Protein AF-A0A7R9CED8-F1 (afdb_monomer_lite)

pLDDT: mean 75.47, std 10.5, range [38.19, 88.69]

Organism: Timema cristinae (NCBI:txid61476)

Foldseek 3Di:
DDPPPPVVVPDDPVRVVVVVVVVVVVPDDPPDPDPQDPDPVLNVLLCCLPDPVNVVVLVVLVVVLVVLVVPDDDDDDPVSVVVSVVSLVVSLVSLVVSLVSCCSNQVVVQVVDVVSVVSVVVSVVSVVVVPD

Radius of gyration: 20.9 Å; chains: 1; bounding box: 56×42×52 Å

Secondary structure (DSSP, 8-state):
---STTTGGGS-HHHHHHHHHHHHHHTSPPPPPPPPPSSHHHHHHHHHHT-HHHHHHHHHHHHHHHHHHHH--TT--HHHHHHHHHHHHHHHHHHHHHHHHHHHHHGGGGGG-HHHHHHHHHHHHHHHHH--

InterPro domains:
  IPR005821 Ion transport domain [PF00520] (52-128)
  IPR027359 Voltage-dependent channel domain superfamily [G3DSA:1.20.120.350] (44-131)
  IPR043203 Voltage-gated cation channel calcium and sodium [PTHR10037] (7-129)
  IPR044564 Voltage-gated sodium channel alpha subunit, inactivation gate [cd13433] (4-46)

Sequence (132 aa):
MHAGGSLEMFMTEDQKKYYNAMKKMGSKKPLKAIPRPRWKPQAIVFEIVTNKKFDMIIMLFIGLNMLTMTMDHYQQSDSFSNVLDYLNMIFIVIFSSECLMKIFALRYHYFKEPWNLFDFVVVILSILGKFP

Structure (mmCIF, N/CA/C/O backbone):
data_AF-A0A7R9CED8-F1
#
_entry.id   AF-A0A7R9CED8-F1
#
loop_
_atom_site.group_PDB
_atom_site.id
_atom_site.type_symbol
_atom_site.label_atom_id
_atom_site.label_alt_id
_atom_site.label_comp_id
_atom_site.label_asym_id
_atom_site.label_entity_id
_atom_site.label_seq_id
_atom_site.pdbx_PDB_ins_code
_atom_site.Cartn_x
_atom_site.Cartn_y
_atom_site.Cartn_z
_atom_site.occupancy
_atom_site.B_iso_or_equiv
_atom_site.auth_seq_id
_atom_site.auth_comp_id
_atom_site.auth_asym_id
_atom_site.auth_atom_id
_atom_site.pdbx_PDB_model_num
ATOM 1 N N . MET A 1 1 ? 30.980 26.014 -1.700 1.00 38.19 1 MET A N 1
ATOM 2 C CA . MET A 1 1 ? 30.400 26.309 -0.371 1.00 38.19 1 MET A CA 1
ATOM 3 C C . MET A 1 1 ? 30.312 24.988 0.399 1.00 38.19 1 MET A C 1
ATOM 5 O O . MET A 1 1 ? 29.430 24.183 0.132 1.00 38.19 1 MET A O 1
ATOM 9 N N . HIS A 1 2 ? 31.326 24.691 1.220 1.00 44.97 2 HIS A N 1
ATOM 10 C CA . HIS A 1 2 ? 31.517 23.411 1.918 1.00 44.97 2 HIS A CA 1
ATOM 11 C C . HIS A 1 2 ? 30.765 23.403 3.257 1.00 44.97 2 HIS A C 1
ATOM 13 O O . HIS A 1 2 ? 31.328 23.765 4.281 1.00 44.97 2 HIS A O 1
ATOM 19 N N . ALA A 1 3 ? 29.505 22.969 3.264 1.00 48.53 3 ALA A N 1
ATOM 20 C CA . ALA A 1 3 ? 28.761 22.706 4.504 1.00 48.53 3 ALA A CA 1
ATOM 21 C C . ALA A 1 3 ? 28.960 21.265 5.041 1.00 48.53 3 ALA A C 1
ATOM 23 O O . ALA A 1 3 ? 28.358 20.889 6.038 1.00 48.53 3 ALA A O 1
ATOM 24 N N . GLY A 1 4 ? 29.786 20.440 4.377 1.00 55.97 4 GLY A N 1
ATOM 25 C CA . GLY A 1 4 ? 29.990 19.024 4.728 1.00 55.97 4 GLY A CA 1
ATOM 26 C C . GLY A 1 4 ? 31.087 18.738 5.764 1.00 55.97 4 GLY A C 1
ATOM 27 O O . GLY A 1 4 ? 31.121 17.641 6.304 1.00 55.97 4 GLY A O 1
ATOM 28 N N . GLY A 1 5 ? 31.969 19.699 6.062 1.00 61.75 5 GLY A N 1
ATOM 29 C CA . GLY A 1 5 ? 33.186 19.441 6.849 1.00 61.75 5 GLY A CA 1
ATOM 30 C C . GLY A 1 5 ? 32.990 19.319 8.365 1.00 61.75 5 GLY A C 1
ATOM 31 O O . GLY A 1 5 ? 33.763 18.628 9.019 1.00 61.75 5 GLY A O 1
ATOM 32 N N . SER A 1 6 ? 31.967 19.954 8.943 1.00 66.19 6 SER A N 1
ATOM 33 C CA . SER A 1 6 ? 31.733 19.933 10.396 1.00 66.19 6 SER A CA 1
ATOM 34 C C . SER A 1 6 ? 30.943 18.706 10.855 1.00 66.19 6 SER A C 1
ATOM 36 O O . SER A 1 6 ? 31.269 18.122 11.880 1.00 66.19 6 SER A O 1
ATOM 38 N N . LEU A 1 7 ? 29.942 18.267 10.085 1.00 65.62 7 LEU A N 1
ATOM 39 C CA . LEU A 1 7 ? 29.121 17.095 10.420 1.00 65.62 7 LEU A CA 1
ATOM 40 C C . LEU A 1 7 ? 29.907 15.782 10.269 1.00 65.62 7 LEU A C 1
ATOM 42 O O . LEU A 1 7 ? 29.764 14.867 11.073 1.00 65.62 7 LEU A O 1
ATOM 46 N N . GLU A 1 8 ? 30.783 15.706 9.263 1.00 65.06 8 GLU A N 1
ATOM 47 C CA . GLU A 1 8 ? 31.684 14.567 9.071 1.00 65.06 8 GLU A CA 1
ATOM 48 C C . GLU A 1 8 ? 32.747 14.468 10.177 1.00 65.06 8 GLU A C 1
ATOM 50 O O . GLU A 1 8 ? 33.275 13.387 10.415 1.00 65.06 8 GLU A O 1
ATOM 55 N N . MET A 1 9 ? 33.060 15.553 10.888 1.00 72.81 9 MET A N 1
ATOM 56 C CA . MET A 1 9 ? 34.052 15.535 11.970 1.00 72.81 9 MET A CA 1
ATOM 57 C C . MET A 1 9 ? 33.580 14.738 13.198 1.00 72.81 9 MET A C 1
ATOM 59 O O . MET A 1 9 ? 34.406 14.161 13.896 1.00 72.81 9 MET A O 1
ATOM 63 N N . PHE A 1 10 ? 32.265 14.657 13.428 1.00 81.62 10 PHE A N 1
ATOM 64 C CA . PHE A 1 10 ? 31.667 13.939 14.563 1.00 81.62 10 PHE A CA 1
ATOM 65 C C . PHE A 1 10 ? 31.262 12.491 14.248 1.00 81.62 10 PHE A C 1
ATOM 67 O O . PHE A 1 10 ? 30.770 11.792 15.130 1.00 81.62 10 PHE A O 1
ATOM 74 N N . MET A 1 11 ? 31.436 12.032 13.005 1.00 80.06 11 MET A N 1
ATOM 75 C CA . MET A 1 11 ? 31.051 10.681 12.590 1.00 80.06 11 MET A CA 1
ATOM 76 C C . MET A 1 11 ? 32.259 9.746 12.535 1.00 80.06 11 MET A C 1
ATOM 78 O O . MET A 1 11 ? 33.294 10.096 11.959 1.00 80.06 11 MET A O 1
ATOM 82 N N . THR A 1 12 ? 32.104 8.528 13.059 1.00 84.50 12 THR A N 1
ATOM 83 C CA . THR A 1 12 ? 33.090 7.453 12.874 1.00 84.50 12 THR A CA 1
A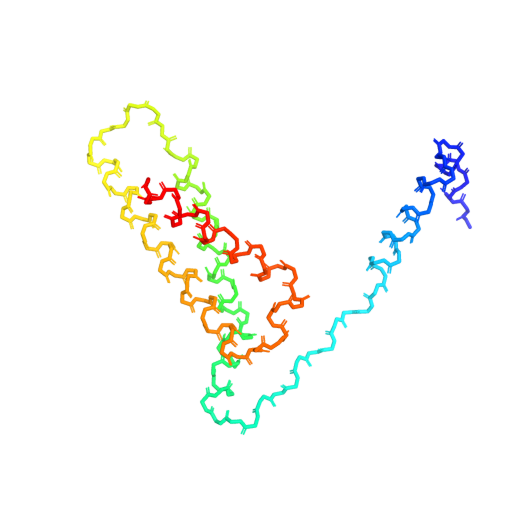TOM 84 C C . THR A 1 12 ? 33.182 7.035 11.403 1.00 84.50 12 THR A C 1
ATOM 86 O O . THR A 1 12 ? 32.296 7.324 10.591 1.00 84.50 12 THR A O 1
ATOM 89 N N . GLU A 1 13 ? 34.265 6.350 11.028 1.00 80.81 13 GLU A N 1
ATOM 90 C CA . GLU A 1 13 ? 34.483 5.902 9.643 1.00 80.81 13 GLU A CA 1
ATOM 91 C C . GLU A 1 13 ? 33.338 5.015 9.127 1.00 80.81 13 GLU A C 1
ATOM 93 O O . GLU A 1 13 ? 32.881 5.187 7.992 1.00 80.81 13 GLU A O 1
ATOM 98 N N . ASP A 1 14 ? 32.787 4.152 9.986 1.00 82.00 14 ASP A N 1
ATOM 99 C CA . ASP A 1 14 ? 31.622 3.330 9.656 1.00 82.00 14 ASP A CA 1
ATOM 100 C C . ASP A 1 14 ? 30.365 4.179 9.429 1.00 82.00 14 ASP A C 1
ATOM 102 O O . ASP A 1 14 ? 29.664 3.996 8.431 1.00 82.00 14 ASP A O 1
ATOM 106 N N . GLN A 1 15 ? 30.096 5.170 10.286 1.00 80.12 15 GLN A N 1
ATOM 107 C CA . GLN A 1 15 ? 28.944 6.068 10.134 1.00 80.12 15 GLN A CA 1
ATOM 108 C C . GLN A 1 15 ? 29.024 6.892 8.847 1.00 80.12 15 GLN A C 1
ATOM 110 O O . GLN A 1 15 ? 28.020 7.034 8.149 1.00 80.12 15 GLN A O 1
ATOM 115 N N . LYS A 1 16 ? 30.218 7.366 8.467 1.00 82.50 16 LYS A N 1
ATOM 116 C CA . LYS A 1 16 ? 30.438 8.033 7.172 1.00 82.50 16 LYS A CA 1
ATOM 117 C C . LYS A 1 16 ? 30.107 7.115 6.004 1.00 82.50 16 LYS A C 1
ATOM 119 O O . LYS A 1 16 ? 29.509 7.555 5.021 1.00 82.50 16 LYS A O 1
ATOM 124 N N . LYS A 1 17 ? 30.465 5.833 6.103 1.00 84.00 17 LYS A N 1
ATOM 125 C CA . LYS A 1 17 ? 30.167 4.830 5.077 1.00 84.00 17 LYS A CA 1
ATOM 126 C C . LYS A 1 17 ? 28.659 4.60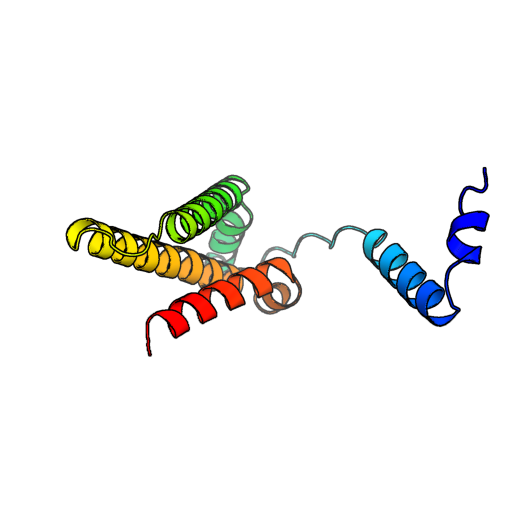0 4.940 1.00 84.00 17 LYS A C 1
ATOM 128 O O . LYS A 1 17 ? 28.152 4.633 3.816 1.00 84.00 17 LYS A O 1
ATOM 133 N N . TYR A 1 18 ? 27.934 4.464 6.054 1.00 80.31 18 TYR A N 1
ATOM 134 C CA . TYR A 1 18 ? 26.466 4.368 6.064 1.00 80.31 18 TYR A CA 1
ATOM 135 C C . TYR A 1 18 ? 25.793 5.638 5.532 1.00 80.31 18 TYR A C 1
ATOM 137 O O . TYR A 1 18 ? 24.903 5.555 4.683 1.00 80.31 18 TYR A O 1
ATOM 145 N N . TYR A 1 19 ? 26.255 6.814 5.957 1.00 82.00 19 TYR A N 1
ATOM 146 C CA . TYR A 1 19 ? 25.740 8.104 5.503 1.00 82.00 19 TYR A CA 1
ATOM 147 C C . TYR A 1 19 ? 25.915 8.286 3.991 1.00 82.00 19 TYR A C 1
ATOM 149 O O . TYR A 1 19 ? 24.966 8.622 3.279 1.00 82.00 19 TYR A O 1
ATOM 157 N N . ASN A 1 20 ? 27.103 7.977 3.465 1.00 85.00 20 ASN A N 1
ATOM 158 C CA . ASN A 1 20 ? 27.373 8.032 2.031 1.00 85.00 20 ASN A CA 1
ATOM 159 C C . ASN A 1 20 ? 26.533 7.014 1.243 1.00 85.00 20 ASN A C 1
ATOM 161 O O . ASN A 1 20 ? 26.068 7.328 0.144 1.00 85.00 20 ASN A O 1
ATOM 165 N N . ALA A 1 21 ? 26.280 5.824 1.800 1.00 82.88 21 ALA A N 1
ATOM 166 C CA . ALA A 1 21 ? 25.383 4.837 1.202 1.00 82.88 21 ALA A CA 1
ATOM 167 C C . ALA A 1 21 ? 23.924 5.332 1.153 1.00 82.88 21 ALA A C 1
ATOM 169 O O . ALA A 1 21 ? 23.301 5.269 0.091 1.00 82.88 21 ALA A O 1
ATOM 170 N N . MET A 1 22 ? 23.398 5.900 2.246 1.00 76.94 22 MET A N 1
ATOM 171 C CA . MET A 1 22 ? 22.057 6.503 2.298 1.00 76.94 22 MET A CA 1
ATOM 172 C C . MET A 1 22 ? 21.909 7.684 1.336 1.00 76.94 22 MET A C 1
ATOM 174 O O . MET A 1 22 ? 20.952 7.740 0.563 1.00 76.94 22 MET A O 1
ATOM 178 N N . LYS A 1 23 ? 22.895 8.585 1.299 1.00 79.69 23 LYS A N 1
ATOM 179 C CA . LYS A 1 23 ? 22.914 9.725 0.372 1.00 79.69 23 LYS A CA 1
ATOM 180 C C . LYS A 1 23 ? 22.886 9.267 -1.090 1.00 79.69 23 LYS A C 1
ATOM 182 O O . LYS A 1 23 ? 22.195 9.854 -1.921 1.00 79.69 23 LYS A O 1
ATOM 187 N N . LYS A 1 24 ? 23.588 8.174 -1.406 1.00 77.56 24 LYS A N 1
ATOM 188 C CA . LYS A 1 24 ? 23.602 7.566 -2.745 1.00 77.56 24 LYS A CA 1
ATOM 189 C C . LYS A 1 24 ? 22.286 6.858 -3.089 1.00 77.56 24 LYS A C 1
ATOM 191 O O . LYS A 1 24 ? 21.922 6.826 -4.262 1.00 77.56 24 LYS A O 1
ATOM 196 N N . MET A 1 25 ? 21.554 6.338 -2.098 1.00 71.31 25 MET A N 1
ATOM 197 C CA . MET A 1 25 ? 20.195 5.810 -2.288 1.00 71.31 25 MET A CA 1
ATOM 198 C C . MET A 1 25 ? 19.186 6.923 -2.594 1.00 71.31 25 MET A C 1
ATOM 200 O O . MET A 1 25 ? 18.402 6.763 -3.525 1.00 71.31 25 MET A O 1
ATOM 204 N N . GLY A 1 26 ? 19.268 8.068 -1.907 1.00 66.81 26 GLY A N 1
ATOM 205 C CA . GLY A 1 26 ? 18.410 9.232 -2.177 1.00 66.81 26 GLY A CA 1
ATOM 206 C C . GLY A 1 26 ? 18.653 9.897 -3.540 1.00 66.81 26 GLY A C 1
ATOM 207 O O . GLY A 1 26 ? 17.768 10.555 -4.072 1.00 66.81 26 GLY A O 1
ATOM 208 N N . SER A 1 27 ? 19.835 9.698 -4.136 1.00 67.94 27 SER A N 1
ATOM 209 C CA . SER A 1 27 ? 20.197 10.242 -5.455 1.00 67.94 27 SER A CA 1
ATOM 210 C C . SER A 1 27 ? 19.942 9.267 -6.621 1.00 67.94 27 SER A C 1
ATOM 212 O O . SER A 1 27 ? 20.245 9.579 -7.776 1.00 67.94 27 SER A O 1
ATOM 214 N N . LYS A 1 28 ? 19.384 8.070 -6.366 1.00 58.75 28 LYS A N 1
ATOM 215 C CA . LYS A 1 28 ? 18.995 7.150 -7.446 1.00 58.75 28 LYS A CA 1
ATOM 216 C C . LYS A 1 28 ? 17.862 7.769 -8.269 1.00 58.75 28 LYS A C 1
ATOM 218 O O . LYS A 1 28 ? 16.848 8.198 -7.729 1.00 58.75 28 LYS A O 1
ATOM 223 N N . LYS A 1 29 ? 18.040 7.786 -9.595 1.00 52.41 29 LYS A N 1
ATOM 224 C CA . LYS A 1 29 ? 17.017 8.229 -10.555 1.00 52.41 29 LYS A CA 1
ATOM 225 C C . LYS A 1 29 ? 15.705 7.465 -10.305 1.00 52.41 29 LYS A C 1
ATOM 227 O O . LYS A 1 29 ? 15.784 6.264 -10.027 1.00 52.41 29 LYS A O 1
ATOM 232 N N . PRO A 1 30 ? 14.533 8.118 -10.434 1.00 58.19 30 PRO A N 1
ATOM 233 C CA . PRO A 1 30 ? 13.248 7.445 -10.281 1.00 58.19 30 PRO A CA 1
ATOM 234 C C . PRO A 1 30 ? 13.203 6.229 -11.207 1.00 58.19 30 PRO A C 1
ATOM 236 O O . PRO A 1 30 ? 13.640 6.298 -12.363 1.00 58.19 30 PRO A O 1
ATOM 239 N N . LEU A 1 31 ? 12.746 5.097 -10.675 1.00 56.81 31 LEU A N 1
ATOM 240 C CA . LEU A 1 31 ? 12.660 3.851 -11.427 1.00 56.81 31 LEU A CA 1
ATOM 241 C C . LEU A 1 31 ? 11.816 4.083 -12.690 1.00 56.81 31 LEU A C 1
ATOM 243 O O . LEU A 1 31 ? 10.751 4.696 -12.650 1.00 56.81 31 LEU A O 1
ATOM 247 N N . LYS A 1 32 ? 12.334 3.629 -13.836 1.00 51.62 32 LYS A N 1
ATOM 248 C CA . LYS A 1 32 ? 11.674 3.755 -15.142 1.00 51.62 32 LYS A CA 1
ATOM 249 C C . LYS A 1 32 ? 10.307 3.059 -15.060 1.00 51.62 32 LYS A C 1
ATOM 251 O O . LYS A 1 32 ? 10.254 1.921 -14.596 1.00 51.62 32 LYS A O 1
ATOM 256 N N . ALA A 1 33 ? 9.236 3.730 -15.496 1.00 55.59 33 ALA A N 1
ATOM 257 C CA . ALA A 1 33 ? 7.874 3.190 -15.453 1.00 55.59 33 ALA A CA 1
ATOM 258 C C . ALA A 1 33 ? 7.822 1.773 -16.055 1.00 55.59 33 ALA A C 1
ATOM 260 O O . ALA A 1 33 ? 8.430 1.522 -17.101 1.00 55.59 33 ALA A O 1
ATOM 261 N N . ILE A 1 34 ? 7.135 0.850 -15.372 1.00 62.22 34 ILE A N 1
ATOM 262 C CA . ILE A 1 34 ? 7.064 -0.563 -15.765 1.00 62.22 34 ILE A CA 1
ATOM 263 C C . ILE A 1 34 ? 6.513 -0.663 -17.200 1.00 62.22 34 ILE A C 1
ATOM 265 O O . ILE A 1 34 ? 5.512 -0.010 -17.514 1.00 62.22 34 ILE A O 1
ATOM 269 N N . PRO A 1 35 ? 7.157 -1.434 -18.099 1.00 59.47 35 PRO A N 1
ATOM 270 C CA . PRO A 1 35 ? 6.677 -1.597 -19.464 1.00 59.47 35 PRO A CA 1
ATOM 271 C C . PRO A 1 35 ? 5.292 -2.253 -19.467 1.00 59.47 35 PRO A C 1
ATOM 273 O O . PRO A 1 35 ? 5.044 -3.207 -18.731 1.00 59.47 35 PRO A O 1
ATOM 276 N N . ARG A 1 36 ? 4.395 -1.739 -20.316 1.00 59.91 36 ARG A N 1
ATOM 277 C CA . ARG A 1 36 ? 3.004 -2.199 -20.404 1.00 59.91 36 ARG A CA 1
ATOM 278 C C . ARG A 1 36 ? 2.959 -3.704 -20.721 1.00 59.91 36 ARG A C 1
ATOM 280 O O . ARG A 1 36 ? 3.601 -4.125 -21.690 1.00 59.91 36 ARG A O 1
ATOM 287 N N . PRO A 1 37 ? 2.217 -4.522 -19.956 1.00 60.38 37 PRO A N 1
ATOM 288 C CA . PRO A 1 37 ? 2.076 -5.940 -20.260 1.00 60.38 37 PRO A CA 1
ATOM 289 C C . PRO A 1 37 ? 1.353 -6.144 -21.602 1.00 60.38 37 PRO A C 1
ATOM 291 O O . PRO A 1 37 ? 0.414 -5.430 -21.941 1.00 60.38 37 PRO A O 1
ATOM 294 N N . ARG A 1 38 ? 1.789 -7.144 -22.379 1.00 60.62 38 ARG A N 1
ATOM 295 C CA . ARG A 1 38 ? 1.246 -7.467 -23.717 1.00 60.62 38 ARG A CA 1
ATOM 296 C C . ARG A 1 38 ? -0.154 -8.109 -23.679 1.00 60.62 38 ARG A C 1
ATOM 298 O O . ARG A 1 38 ? -0.830 -8.153 -24.702 1.00 60.62 38 ARG A O 1
ATOM 305 N N . TRP A 1 39 ? -0.575 -8.630 -22.523 1.00 69.75 39 TRP A N 1
ATOM 306 C CA . TRP A 1 39 ? -1.844 -9.344 -22.332 1.00 69.75 39 TRP A CA 1
ATOM 307 C C . TRP A 1 39 ? -2.994 -8.377 -22.016 1.00 69.75 39 TRP A C 1
ATOM 309 O O . TRP A 1 39 ? -2.904 -7.609 -21.062 1.00 69.75 39 TRP A O 1
ATOM 319 N N . LYS A 1 40 ? -4.102 -8.446 -22.773 1.00 73.25 40 LYS A N 1
ATOM 320 C CA . LYS A 1 40 ? -5.240 -7.504 -22.666 1.00 73.25 40 LYS A CA 1
ATOM 321 C C . LYS A 1 40 ? -5.854 -7.391 -21.254 1.00 73.25 40 LYS A C 1
ATOM 323 O O . LYS A 1 40 ? -6.023 -6.262 -20.804 1.00 73.25 40 LYS A O 1
ATOM 328 N N . PRO A 1 41 ? -6.135 -8.488 -20.518 1.00 73.50 41 PRO A N 1
ATOM 329 C CA . PRO A 1 41 ? -6.670 -8.380 -19.156 1.00 73.50 41 PRO A CA 1
ATOM 330 C C . PRO A 1 41 ? -5.659 -7.740 -18.199 1.00 73.50 41 PRO A C 1
ATOM 332 O O . PRO A 1 41 ? -6.009 -6.917 -17.363 1.00 73.50 41 PRO A O 1
ATOM 335 N N . GLN A 1 42 ? -4.378 -8.071 -18.372 1.00 71.12 42 GLN A N 1
ATOM 336 C CA . GLN A 1 42 ? -3.292 -7.543 -17.553 1.00 71.12 42 GLN A CA 1
ATOM 337 C C . GLN A 1 42 ? -3.062 -6.045 -17.801 1.00 71.12 42 GLN A C 1
ATOM 339 O O . GLN A 1 42 ? -2.733 -5.321 -16.870 1.00 71.12 42 GLN A O 1
ATOM 344 N N . ALA A 1 43 ? -3.271 -5.571 -19.034 1.00 75.44 43 ALA A N 1
ATOM 345 C CA . ALA A 1 43 ? -3.188 -4.156 -19.385 1.00 75.44 43 ALA A CA 1
ATOM 346 C C . ALA A 1 43 ? -4.300 -3.326 -18.723 1.00 75.44 43 ALA A C 1
ATOM 348 O O . ALA A 1 43 ? -4.015 -2.246 -18.217 1.00 75.44 43 ALA A O 1
ATOM 349 N N . ILE A 1 44 ? -5.530 -3.849 -18.654 1.00 77.81 44 ILE A N 1
ATOM 350 C CA . ILE A 1 44 ? -6.647 -3.177 -17.970 1.00 77.81 44 ILE A CA 1
ATOM 351 C C . ILE A 1 44 ? -6.360 -3.055 -16.469 1.00 77.81 44 ILE A C 1
ATOM 353 O O . ILE A 1 44 ? -6.463 -1.968 -15.907 1.00 77.81 44 ILE A O 1
ATOM 357 N N . VAL A 1 45 ? -5.937 -4.148 -15.820 1.00 79.19 45 VAL A N 1
ATOM 358 C CA . VAL A 1 45 ? -5.586 -4.121 -14.386 1.00 79.19 45 VAL A CA 1
ATOM 359 C C . VAL A 1 45 ? -4.399 -3.188 -14.138 1.00 79.19 45 VAL A C 1
ATOM 361 O O . VAL A 1 45 ? -4.404 -2.431 -13.172 1.00 79.19 45 VAL A O 1
ATOM 364 N N . PHE A 1 46 ? -3.411 -3.173 -15.037 1.00 79.19 46 PHE A N 1
ATOM 365 C CA . PHE A 1 46 ? -2.290 -2.240 -14.966 1.00 79.19 46 PHE A CA 1
ATOM 366 C C . PHE A 1 46 ? -2.752 -0.779 -15.058 1.00 79.19 46 PHE A C 1
ATOM 368 O O . PHE A 1 46 ? -2.301 0.043 -14.269 1.00 79.19 46 PHE A O 1
ATOM 375 N N . GLU A 1 47 ? -3.674 -0.437 -15.959 1.00 79.81 47 GLU A N 1
ATOM 376 C CA . GLU A 1 47 ? -4.215 0.926 -16.060 1.00 79.81 47 GLU A CA 1
ATOM 377 C C . GLU A 1 47 ? -5.015 1.345 -14.822 1.00 79.81 47 GLU A C 1
ATOM 379 O O . GLU A 1 47 ? -4.911 2.498 -14.407 1.00 79.81 47 GLU A O 1
ATOM 384 N N . ILE A 1 48 ? -5.758 0.422 -14.204 1.00 81.62 48 ILE A N 1
ATOM 385 C CA . ILE A 1 48 ? -6.491 0.681 -12.956 1.00 81.62 48 ILE A CA 1
ATOM 386 C C . ILE A 1 48 ? -5.516 0.940 -11.805 1.00 81.62 48 ILE A C 1
ATOM 388 O O . ILE A 1 48 ? -5.615 1.965 -11.137 1.00 81.62 48 ILE A O 1
ATOM 392 N N . VAL A 1 49 ? -4.542 0.047 -11.614 1.00 80.25 49 VAL A N 1
ATOM 393 C CA . VAL A 1 49 ? -3.562 0.119 -10.520 1.00 80.25 49 VAL A CA 1
ATOM 394 C C . VAL A 1 49 ? -2.625 1.319 -10.665 1.00 80.25 49 VAL A C 1
ATOM 396 O O . VAL A 1 49 ? -2.233 1.914 -9.672 1.00 80.25 49 VAL A O 1
ATOM 399 N N . THR A 1 50 ? -2.276 1.711 -11.893 1.00 78.81 50 THR A N 1
ATOM 400 C CA . THR A 1 50 ? -1.411 2.883 -12.138 1.00 78.81 50 THR A CA 1
ATOM 401 C C . THR A 1 50 ? -2.203 4.201 -12.101 1.00 78.81 50 THR A C 1
ATOM 403 O O . THR A 1 50 ? -1.642 5.285 -12.286 1.00 78.81 50 THR A O 1
ATOM 406 N N . ASN A 1 51 ? -3.525 4.151 -11.908 1.00 84.44 51 ASN A N 1
ATOM 407 C CA . ASN A 1 51 ? -4.352 5.346 -11.876 1.00 84.44 51 ASN A CA 1
ATOM 408 C C . ASN A 1 51 ? -4.165 6.095 -10.551 1.00 84.44 51 ASN A C 1
ATOM 410 O O . ASN A 1 51 ? -4.475 5.574 -9.484 1.00 84.44 51 ASN A O 1
ATOM 414 N N . LYS A 1 52 ? -3.782 7.375 -10.620 1.00 80.25 52 LYS A N 1
ATOM 415 C CA . LYS A 1 52 ? -3.654 8.247 -9.436 1.00 80.25 52 LYS A CA 1
ATOM 416 C C . LYS A 1 52 ? -4.912 8.293 -8.566 1.00 80.25 52 LYS A C 1
ATOM 418 O O . LYS A 1 52 ? -4.807 8.490 -7.362 1.00 80.25 52 LYS A O 1
ATOM 423 N N . LYS A 1 53 ? -6.101 8.153 -9.165 1.00 85.75 53 LYS A N 1
ATOM 424 C CA . LYS A 1 53 ? -7.363 8.113 -8.413 1.00 85.75 53 LYS A CA 1
ATOM 425 C C . LYS A 1 53 ? -7.449 6.864 -7.543 1.00 85.75 53 LYS A C 1
ATOM 427 O O . LYS A 1 53 ? -7.897 6.963 -6.411 1.00 85.75 53 LYS A O 1
ATOM 432 N N . PHE A 1 54 ? -7.010 5.722 -8.068 1.00 84.62 54 PHE A N 1
ATOM 433 C CA . PHE A 1 54 ? -6.976 4.468 -7.325 1.00 84.62 54 PHE A CA 1
ATOM 434 C C . PHE A 1 54 ? -5.991 4.573 -6.156 1.00 84.62 54 PHE A C 1
ATOM 436 O O . PHE A 1 54 ? -6.400 4.371 -5.019 1.00 84.62 54 PHE A O 1
ATOM 443 N N . ASP A 1 55 ? -4.762 5.038 -6.406 1.00 83.81 55 ASP A N 1
ATOM 444 C CA . ASP A 1 55 ? -3.776 5.281 -5.340 1.00 83.81 55 ASP A CA 1
ATOM 445 C C . ASP A 1 55 ? -4.309 6.233 -4.254 1.00 83.81 55 ASP A C 1
ATOM 447 O O . ASP A 1 55 ? -4.150 5.973 -3.065 1.00 83.81 55 ASP A O 1
ATOM 451 N N . MET A 1 56 ? -4.990 7.321 -4.632 1.00 86.62 56 MET A N 1
ATOM 452 C CA . MET A 1 56 ? -5.571 8.263 -3.667 1.00 86.62 56 MET A CA 1
ATOM 453 C C . MET A 1 56 ? -6.651 7.615 -2.788 1.00 86.62 56 MET A C 1
ATOM 455 O O . MET A 1 56 ? -6.724 7.907 -1.595 1.00 86.62 56 MET A O 1
ATOM 459 N N . ILE A 1 57 ? -7.477 6.737 -3.363 1.00 87.88 57 ILE A N 1
ATOM 460 C CA . ILE A 1 57 ? -8.515 6.006 -2.630 1.00 87.88 57 ILE A CA 1
ATOM 461 C C . ILE A 1 57 ? -7.875 5.057 -1.612 1.00 87.88 57 ILE A C 1
ATOM 463 O O . ILE A 1 57 ? -8.275 5.056 -0.450 1.00 87.88 57 ILE A O 1
ATOM 467 N N . ILE A 1 58 ? -6.854 4.297 -2.013 1.00 86.38 58 ILE A N 1
ATOM 468 C CA . ILE A 1 58 ? -6.126 3.400 -1.105 1.00 86.38 58 ILE A CA 1
ATOM 469 C C . ILE A 1 58 ? -5.470 4.194 0.030 1.00 86.38 58 ILE A C 1
ATOM 471 O O . ILE A 1 58 ? -5.647 3.856 1.197 1.00 86.38 58 ILE A O 1
ATOM 475 N N . MET A 1 59 ? -4.802 5.308 -0.282 1.00 86.31 59 MET A N 1
ATOM 476 C CA . MET A 1 59 ? -4.193 6.185 0.727 1.00 86.31 59 MET A CA 1
ATOM 477 C C . MET A 1 59 ? -5.209 6.709 1.752 1.00 86.31 59 MET A C 1
ATOM 479 O O . MET A 1 59 ? -4.899 6.791 2.942 1.00 86.31 59 MET A O 1
ATOM 483 N N . LEU A 1 60 ? -6.431 7.033 1.318 1.00 88.69 60 LEU A N 1
ATOM 484 C CA . LEU A 1 60 ? -7.516 7.419 2.220 1.00 88.69 60 LEU A CA 1
ATOM 485 C C . LEU A 1 60 ? -7.910 6.261 3.147 1.00 88.69 60 LEU A C 1
ATOM 487 O O . LEU A 1 60 ? -8.039 6.466 4.353 1.00 88.69 60 LEU A O 1
ATOM 491 N N . PHE A 1 61 ? -8.068 5.049 2.608 1.00 85.00 61 PHE A N 1
ATOM 492 C CA . PHE A 1 61 ? -8.405 3.868 3.403 1.00 85.00 61 PHE A CA 1
ATOM 493 C C . PHE A 1 61 ? -7.308 3.502 4.414 1.00 85.00 61 PHE A C 1
ATOM 495 O O . PHE A 1 61 ? -7.642 3.102 5.526 1.00 85.00 61 PHE A O 1
ATOM 502 N N . ILE A 1 62 ? -6.024 3.712 4.096 1.00 85.00 62 ILE A N 1
ATOM 503 C CA . ILE A 1 62 ? -4.912 3.544 5.057 1.00 85.00 62 ILE A CA 1
ATOM 504 C C . ILE A 1 62 ? -5.066 4.526 6.222 1.00 85.00 62 ILE A C 1
ATOM 506 O O . ILE A 1 62 ? -4.941 4.141 7.386 1.00 85.00 62 ILE A O 1
ATOM 510 N N . GLY A 1 63 ? -5.386 5.788 5.920 1.00 86.00 63 GLY A N 1
ATOM 511 C CA . GLY A 1 63 ? -5.656 6.800 6.939 1.00 86.00 63 GLY A CA 1
ATOM 512 C C . GLY A 1 63 ? -6.844 6.430 7.829 1.00 86.00 63 GLY A C 1
ATOM 513 O O . GLY A 1 63 ? -6.752 6.525 9.050 1.00 86.00 63 GLY A O 1
ATOM 514 N N . LEU A 1 64 ? -7.938 5.948 7.235 1.00 86.00 64 LEU A N 1
ATOM 515 C CA . LEU A 1 64 ? -9.126 5.508 7.973 1.00 86.00 64 LEU A CA 1
ATOM 516 C C . LEU A 1 64 ? -8.860 4.267 8.841 1.00 86.00 64 LEU A C 1
ATOM 518 O O . LEU A 1 64 ? -9.360 4.196 9.963 1.00 86.00 64 LEU A O 1
ATOM 522 N N . ASN A 1 65 ? -8.048 3.320 8.369 1.00 83.44 65 ASN A N 1
ATOM 523 C CA . ASN A 1 65 ? -7.639 2.154 9.151 1.00 83.44 65 ASN A CA 1
ATOM 524 C C . ASN A 1 65 ? -6.809 2.566 10.378 1.00 83.44 65 ASN A C 1
ATOM 526 O O . ASN A 1 65 ? -7.088 2.130 11.492 1.00 83.44 65 ASN A O 1
ATOM 530 N N . MET A 1 66 ? -5.851 3.487 10.202 1.00 83.62 66 MET A N 1
ATOM 531 C CA . MET A 1 66 ? -5.115 4.064 11.334 1.00 83.62 66 MET A CA 1
ATOM 532 C C . MET A 1 66 ? -6.051 4.754 12.326 1.00 83.62 66 MET A C 1
ATOM 534 O O . MET A 1 66 ? -5.929 4.525 13.525 1.00 83.62 66 MET A O 1
ATOM 538 N N . LEU A 1 67 ? -7.013 5.549 11.845 1.00 83.56 67 LEU A N 1
ATOM 539 C CA . LEU A 1 67 ? -7.994 6.187 12.724 1.00 83.56 67 LEU A CA 1
ATOM 540 C C . LEU A 1 67 ? -8.803 5.154 13.511 1.00 83.56 67 LEU A C 1
ATOM 542 O O . LEU A 1 67 ? -8.996 5.324 14.710 1.00 83.56 67 LEU A O 1
ATOM 546 N N . THR A 1 68 ? -9.220 4.068 12.863 1.00 78.62 68 THR A N 1
ATOM 547 C CA . THR A 1 68 ? -9.975 2.977 13.497 1.00 78.62 68 THR A CA 1
ATOM 548 C C . THR A 1 68 ? -9.168 2.325 14.621 1.00 78.62 68 THR A C 1
ATOM 550 O O . THR A 1 68 ? -9.689 2.170 15.719 1.00 78.62 68 THR A O 1
ATOM 553 N N . MET A 1 69 ? -7.877 2.063 14.396 1.00 77.50 69 MET A N 1
ATOM 554 C CA . MET A 1 69 ? -6.966 1.546 15.426 1.00 77.50 69 MET A CA 1
ATOM 555 C C . MET A 1 69 ? -6.731 2.540 16.570 1.00 77.50 69 MET A C 1
ATOM 557 O O . MET A 1 69 ? -6.637 2.139 17.721 1.00 77.50 69 MET A O 1
ATOM 561 N N . THR A 1 70 ? -6.649 3.845 16.289 1.00 79.75 70 THR A N 1
ATOM 562 C CA . THR A 1 70 ? -6.493 4.862 17.351 1.00 79.75 70 THR A CA 1
ATOM 563 C C . THR A 1 70 ? -7.777 5.127 18.130 1.00 79.75 70 THR A C 1
ATOM 565 O O . THR A 1 70 ? -7.730 5.597 19.263 1.00 79.75 70 THR A O 1
ATOM 568 N N . MET A 1 71 ? -8.931 4.872 17.512 1.00 75.88 71 MET A N 1
ATOM 569 C CA . MET A 1 71 ? -10.232 4.986 18.157 1.00 75.88 71 MET A CA 1
ATOM 570 C C . MET A 1 71 ? -10.545 3.772 19.019 1.00 75.88 71 MET A C 1
ATOM 572 O O . MET A 1 71 ? -11.468 3.870 19.819 1.00 75.88 71 MET A O 1
ATOM 576 N N . ASP A 1 72 ? -9.801 2.674 18.915 1.00 73.69 72 ASP A N 1
ATOM 577 C CA . ASP A 1 72 ? -9.912 1.546 19.836 1.00 73.69 72 ASP A CA 1
ATOM 578 C C . AS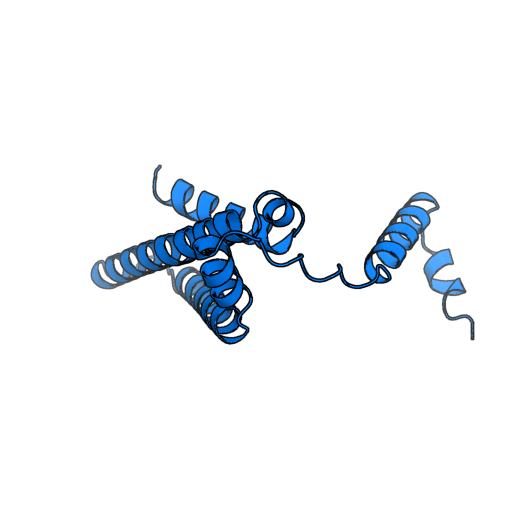P A 1 72 ? -9.562 2.007 21.265 1.00 73.69 72 ASP A C 1
ATOM 580 O O . ASP A 1 72 ? -8.473 2.520 21.523 1.00 73.69 72 ASP A O 1
ATOM 584 N N . HIS A 1 73 ? -10.523 1.919 22.186 1.00 74.81 73 HIS A N 1
ATOM 585 C CA . HIS A 1 73 ? -10.362 2.331 23.584 1.00 74.81 73 HIS A CA 1
ATOM 586 C C . HIS A 1 73 ? -10.815 1.207 24.512 1.00 74.81 73 HIS A C 1
ATOM 588 O O . HIS A 1 73 ? -11.850 0.571 24.306 1.00 74.81 73 HIS A O 1
ATOM 594 N N . TYR A 1 74 ? -10.065 1.016 25.597 1.00 51.91 74 TYR A N 1
ATOM 595 C CA . TYR A 1 74 ? -10.375 0.029 26.627 1.00 51.91 74 TYR A CA 1
ATOM 596 C C . TYR A 1 74 ? -11.712 0.383 27.309 1.00 51.91 74 TYR A C 1
ATOM 598 O O . TYR A 1 74 ? -11.852 1.487 27.829 1.00 51.91 74 TYR A O 1
ATOM 606 N N . GLN A 1 75 ? -12.668 -0.559 27.323 1.00 59.12 75 GLN A N 1
ATOM 607 C CA . GLN A 1 75 ? -14.076 -0.409 27.768 1.00 59.12 75 GLN A CA 1
ATOM 608 C C . GLN A 1 75 ? -15.060 0.245 26.777 1.00 59.12 75 GLN A C 1
ATOM 610 O O . GLN A 1 75 ? -15.928 1.030 27.163 1.00 59.12 75 GLN A O 1
ATOM 615 N N . GLN A 1 76 ? -14.982 -0.100 25.495 1.00 64.38 76 GLN A N 1
ATOM 616 C CA . GLN A 1 76 ? -16.021 0.278 24.535 1.00 64.38 76 GLN A CA 1
ATOM 617 C C . GLN A 1 76 ? -17.279 -0.584 24.643 1.00 64.38 76 GLN A C 1
ATOM 619 O O . GLN A 1 76 ? -17.219 -1.765 24.969 1.00 64.38 76 GLN A O 1
ATOM 624 N N . SER A 1 77 ? -18.435 0.020 24.343 1.00 75.62 77 SER A N 1
ATOM 625 C CA . SER A 1 77 ? -19.704 -0.714 24.257 1.00 75.62 77 SER A CA 1
ATOM 626 C C . SER A 1 77 ? -19.611 -1.850 23.231 1.00 75.62 77 SER A C 1
ATOM 628 O O . SER A 1 77 ? -19.000 -1.669 22.174 1.00 75.62 77 SER A O 1
ATOM 630 N N . ASP A 1 78 ? -20.286 -2.973 23.488 1.00 78.38 78 ASP A N 1
ATOM 631 C CA . ASP A 1 78 ? -20.281 -4.152 22.603 1.00 78.38 78 ASP A CA 1
ATOM 632 C C . ASP A 1 78 ? -20.696 -3.811 21.160 1.00 78.38 78 ASP A C 1
ATOM 634 O O . ASP A 1 78 ? -20.204 -4.385 20.190 1.00 78.38 78 ASP A O 1
ATOM 638 N N . SER A 1 79 ? -21.576 -2.817 20.998 1.00 80.56 79 SER A N 1
ATOM 639 C CA . SER A 1 79 ? -21.994 -2.321 19.680 1.00 80.56 79 SER A CA 1
ATOM 640 C C . SER A 1 79 ? -20.859 -1.627 18.927 1.00 80.56 79 SER A C 1
ATOM 642 O O . SER A 1 79 ? -20.722 -1.806 17.720 1.00 80.56 79 SER A O 1
ATOM 644 N N . PHE A 1 80 ? -20.028 -0.852 19.625 1.00 81.19 80 PHE A N 1
ATOM 645 C CA . PHE A 1 80 ? -18.903 -0.143 19.019 1.00 81.19 80 PHE A CA 1
ATOM 646 C C . PHE A 1 80 ? -17.772 -1.111 18.655 1.00 81.19 80 PHE A C 1
ATOM 648 O O . PHE A 1 80 ? -17.247 -1.035 17.547 1.00 81.19 80 PHE A O 1
ATOM 655 N N . SER A 1 81 ? -17.476 -2.084 19.523 1.00 81.06 81 SER A N 1
ATOM 656 C CA . SER A 1 81 ? -16.492 -3.136 19.236 1.00 81.06 81 SER A CA 1
ATOM 657 C C . SER A 1 81 ? -16.862 -3.945 17.982 1.00 81.06 81 SER A C 1
ATOM 659 O O . SER A 1 81 ? -16.030 -4.123 17.094 1.00 81.06 81 SER A O 1
ATOM 661 N N . ASN A 1 82 ? -18.137 -4.324 17.829 1.00 81.69 82 ASN A N 1
ATOM 662 C CA . ASN A 1 82 ? -18.618 -5.016 16.627 1.00 81.69 82 ASN A CA 1
ATOM 663 C C . ASN A 1 82 ? -18.470 -4.178 15.345 1.00 81.69 82 ASN A C 1
ATOM 665 O O . ASN A 1 82 ? -18.118 -4.714 14.294 1.00 81.69 82 ASN A O 1
ATOM 669 N N . VAL A 1 83 ? -18.721 -2.866 15.408 1.00 84.06 83 VAL A N 1
ATOM 670 C CA . VAL A 1 83 ? -18.532 -1.970 14.254 1.00 84.06 83 VAL A CA 1
ATOM 671 C C . VAL A 1 83 ? -17.053 -1.867 13.881 1.00 84.06 83 VAL A C 1
ATOM 673 O O . VAL A 1 83 ? -16.723 -1.949 12.697 1.00 84.06 83 VAL A O 1
ATOM 676 N N . LEU A 1 84 ? -16.162 -1.732 14.866 1.00 82.81 84 LEU A N 1
ATOM 677 C CA . LEU A 1 84 ? -14.715 -1.699 14.640 1.00 82.81 84 LEU A CA 1
ATOM 678 C C . LEU A 1 84 ? -14.209 -2.999 14.015 1.00 82.81 84 LEU A C 1
ATOM 680 O O . LEU A 1 84 ? -13.413 -2.952 13.078 1.00 82.81 84 LEU A O 1
ATOM 684 N N . ASP A 1 85 ? -14.701 -4.154 14.466 1.00 82.31 85 ASP A N 1
ATOM 685 C CA . ASP A 1 85 ? -14.290 -5.439 13.900 1.00 82.31 85 ASP A CA 1
ATOM 686 C C . ASP A 1 85 ? -14.787 -5.628 12.454 1.00 82.31 85 ASP A C 1
ATOM 688 O O . ASP A 1 85 ? -14.069 -6.157 11.596 1.00 82.31 85 ASP A O 1
ATOM 692 N N . TYR A 1 86 ? -15.982 -5.115 12.140 1.00 84.81 86 TYR A N 1
ATOM 693 C CA . TYR A 1 86 ? -16.503 -5.098 10.773 1.00 84.81 86 TYR A CA 1
ATOM 694 C C . TYR A 1 86 ? -15.685 -4.165 9.865 1.00 84.81 86 TYR A C 1
ATOM 696 O O . TYR A 1 86 ? -15.355 -4.528 8.734 1.00 84.81 86 TYR A O 1
ATOM 704 N N . LEU A 1 87 ? -15.297 -2.985 10.363 1.00 84.88 87 LEU A N 1
ATOM 705 C CA . LEU A 1 87 ? -14.423 -2.052 9.644 1.00 84.88 87 LEU A CA 1
ATOM 706 C C . LEU A 1 87 ? -13.037 -2.655 9.390 1.00 84.88 87 LEU A C 1
ATOM 708 O O . LEU A 1 87 ? -12.565 -2.624 8.255 1.00 84.88 87 LEU A O 1
ATOM 712 N N . ASN A 1 88 ? -12.424 -3.275 10.401 1.00 83.19 88 ASN A N 1
ATOM 713 C CA . ASN A 1 88 ? -11.161 -4.000 10.257 1.00 83.19 88 ASN A CA 1
ATOM 714 C C . ASN A 1 88 ? -11.251 -5.096 9.187 1.00 83.19 88 ASN A C 1
ATOM 716 O O . ASN A 1 88 ? -10.362 -5.214 8.344 1.00 83.19 88 ASN A O 1
ATOM 720 N N . MET A 1 89 ? -12.349 -5.859 9.155 1.00 84.06 89 MET A N 1
ATOM 721 C CA . MET A 1 89 ? -12.576 -6.860 8.109 1.00 84.06 89 MET A CA 1
ATOM 722 C C . MET A 1 89 ? -12.664 -6.228 6.711 1.00 84.06 89 MET A C 1
ATOM 724 O O . MET A 1 89 ? -12.051 -6.739 5.772 1.00 84.06 89 MET A O 1
ATOM 728 N N . ILE A 1 90 ? -13.376 -5.106 6.563 1.00 87.19 90 ILE A N 1
ATOM 729 C CA . ILE A 1 90 ? -13.467 -4.376 5.291 1.00 87.19 90 ILE A CA 1
ATOM 730 C C . ILE A 1 90 ? -12.084 -3.892 4.840 1.00 87.19 90 ILE A C 1
ATOM 732 O O . ILE A 1 90 ? -11.730 -4.082 3.676 1.00 87.19 90 ILE A O 1
ATOM 736 N N . PHE A 1 91 ? -11.281 -3.315 5.739 1.00 84.38 91 PHE A N 1
ATOM 737 C CA . PHE A 1 91 ? -9.929 -2.858 5.411 1.00 84.38 91 PHE A CA 1
ATOM 738 C C . PHE A 1 91 ? -9.045 -4.009 4.925 1.00 84.38 91 PHE A C 1
ATOM 740 O O . PHE A 1 91 ? -8.408 -3.881 3.881 1.00 84.38 91 PHE A O 1
ATOM 747 N N . ILE A 1 92 ? -9.070 -5.158 5.609 1.00 85.06 92 ILE A N 1
ATOM 748 C CA . ILE A 1 92 ? -8.320 -6.353 5.191 1.00 85.06 92 ILE A CA 1
ATOM 749 C C . ILE A 1 92 ? -8.724 -6.785 3.775 1.00 85.06 92 ILE A C 1
ATOM 751 O O . ILE A 1 92 ? -7.855 -7.059 2.950 1.00 85.06 92 ILE A O 1
ATOM 755 N N . VAL A 1 93 ? -10.023 -6.823 3.464 1.00 88.00 93 VAL A N 1
ATOM 756 C CA . VAL A 1 93 ? -10.511 -7.211 2.129 1.00 88.00 93 VAL A CA 1
ATOM 757 C C . VAL A 1 93 ? -10.070 -6.207 1.060 1.00 88.00 93 VAL A C 1
ATOM 759 O O . VAL A 1 93 ? -9.621 -6.619 -0.011 1.00 88.00 93 VAL A O 1
ATOM 762 N N . ILE A 1 94 ? -10.146 -4.903 1.345 1.00 88.06 94 ILE A N 1
ATOM 763 C CA . ILE A 1 94 ? -9.722 -3.844 0.418 1.00 88.06 94 ILE A CA 1
ATOM 764 C C . ILE A 1 94 ? -8.222 -3.959 0.122 1.00 88.06 94 ILE A C 1
ATOM 766 O O . ILE A 1 94 ? -7.856 -4.089 -1.048 1.00 88.06 94 ILE A O 1
ATOM 770 N N . PHE A 1 95 ? -7.366 -3.991 1.145 1.00 84.06 95 PHE A N 1
ATOM 771 C CA . PHE A 1 95 ? -5.913 -4.084 0.963 1.00 84.06 95 PHE A CA 1
ATOM 772 C C . PHE A 1 95 ? -5.483 -5.425 0.360 1.00 84.06 95 PHE A C 1
ATOM 774 O O . PHE A 1 95 ? -4.620 -5.475 -0.513 1.00 84.06 95 PHE A O 1
ATOM 781 N N . SER A 1 96 ? -6.142 -6.529 0.724 1.00 85.00 96 SER A N 1
ATOM 782 C CA . SER A 1 96 ? -5.902 -7.826 0.083 1.00 85.00 96 SER A CA 1
ATOM 783 C C . SER A 1 96 ? -6.241 -7.784 -1.413 1.00 85.00 96 SER A C 1
ATOM 785 O O . SER A 1 96 ? -5.460 -8.260 -2.241 1.00 85.00 96 SER A O 1
ATOM 787 N N . SER A 1 97 ? -7.361 -7.155 -1.788 1.00 86.62 97 SER A N 1
ATOM 788 C CA . SER A 1 97 ? -7.746 -6.987 -3.195 1.00 86.62 97 SER A CA 1
ATOM 789 C C . SER A 1 97 ? -6.764 -6.099 -3.967 1.00 86.62 97 SER A C 1
ATOM 791 O O . SER A 1 97 ? -6.408 -6.420 -5.101 1.00 86.62 97 SER A O 1
ATOM 793 N N . GLU A 1 98 ? -6.272 -5.023 -3.351 1.00 84.75 98 GLU A N 1
ATOM 794 C CA . GLU A 1 98 ? -5.250 -4.145 -3.921 1.00 84.75 98 GLU A CA 1
ATOM 795 C C . GLU A 1 98 ? -3.941 -4.899 -4.157 1.00 84.75 98 GLU A C 1
ATOM 797 O O . GLU A 1 98 ? -3.407 -4.877 -5.270 1.00 84.75 98 GLU A O 1
ATOM 802 N N . CYS A 1 99 ? -3.468 -5.625 -3.144 1.00 81.44 99 CYS A N 1
ATOM 803 C CA . CYS A 1 99 ? -2.282 -6.460 -3.221 1.00 81.44 99 CYS A CA 1
ATOM 804 C C . CYS A 1 99 ? -2.400 -7.487 -4.359 1.00 81.44 99 CYS A C 1
ATOM 806 O O . CYS A 1 99 ? -1.512 -7.577 -5.210 1.00 81.44 99 CYS A O 1
ATOM 808 N N . LEU A 1 100 ? -3.527 -8.201 -4.453 1.00 84.31 100 LEU A N 1
ATOM 809 C CA . LEU A 1 100 ? -3.788 -9.158 -5.532 1.00 84.31 100 LEU A CA 1
ATOM 810 C C . LEU A 1 100 ? -3.786 -8.487 -6.912 1.00 84.31 100 LEU A C 1
ATOM 812 O O . LEU A 1 100 ? -3.146 -8.992 -7.838 1.00 84.31 100 LEU A O 1
ATOM 816 N N . MET A 1 101 ? -4.445 -7.334 -7.053 1.00 81.75 101 MET A N 1
ATOM 817 C CA . MET A 1 101 ? -4.462 -6.561 -8.300 1.00 81.75 101 MET A CA 1
ATOM 818 C C . MET A 1 101 ? -3.054 -6.094 -8.696 1.00 81.75 101 MET A C 1
ATOM 820 O O . MET A 1 101 ? -2.654 -6.252 -9.855 1.00 81.75 101 MET A O 1
ATOM 824 N N . LYS A 1 102 ? -2.263 -5.588 -7.744 1.00 77.81 102 LYS A N 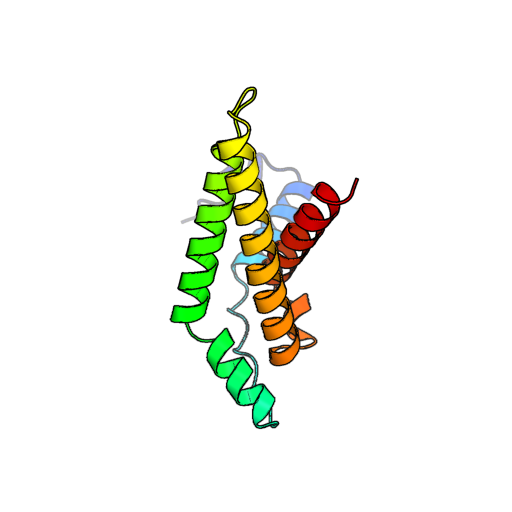1
ATOM 825 C CA . LYS A 1 102 ? -0.874 -5.163 -7.959 1.00 77.81 102 LYS A CA 1
ATOM 826 C C . LYS A 1 102 ? 0.047 -6.335 -8.302 1.00 77.81 102 LYS A C 1
ATOM 828 O O . LYS A 1 102 ? 0.857 -6.210 -9.222 1.00 77.81 102 LYS A O 1
ATOM 833 N N . ILE A 1 103 ? -0.093 -7.491 -7.653 1.00 80.38 103 ILE A N 1
ATOM 834 C CA . ILE A 1 103 ? 0.661 -8.711 -7.987 1.00 80.38 103 ILE A CA 1
ATOM 835 C C . ILE A 1 103 ? 0.325 -9.173 -9.411 1.00 80.38 103 ILE A C 1
ATOM 837 O O . ILE A 1 103 ? 1.229 -9.502 -10.186 1.00 80.38 103 ILE A O 1
ATOM 841 N N . PHE A 1 104 ? -0.954 -9.144 -9.794 1.00 78.50 104 PHE A N 1
ATOM 842 C CA . PHE A 1 104 ? -1.392 -9.541 -11.132 1.00 78.50 104 PHE A CA 1
ATOM 843 C C . PHE A 1 104 ? -0.880 -8.577 -12.220 1.00 78.50 104 PHE A C 1
ATOM 845 O O . PHE A 1 104 ? -0.444 -9.010 -13.293 1.00 78.50 104 PHE A O 1
ATOM 852 N N . ALA A 1 105 ? -0.857 -7.273 -11.930 1.00 72.19 105 ALA A N 1
ATOM 853 C CA . ALA A 1 105 ? -0.349 -6.244 -12.834 1.00 72.19 105 ALA A CA 1
ATOM 854 C C . ALA A 1 105 ? 1.186 -6.261 -12.972 1.00 72.19 105 ALA A C 1
ATOM 856 O O . ALA A 1 105 ? 1.697 -6.229 -14.092 1.00 72.19 105 ALA A O 1
ATOM 857 N N . LEU A 1 106 ? 1.930 -6.325 -11.859 1.00 68.44 106 LEU A N 1
ATOM 858 C CA . LEU A 1 106 ? 3.380 -6.085 -11.820 1.00 68.44 106 LEU A CA 1
ATOM 859 C C . LEU A 1 106 ? 4.251 -7.353 -11.731 1.00 68.44 106 LEU A C 1
ATOM 861 O O . LEU A 1 106 ? 5.448 -7.281 -12.034 1.00 68.44 106 LEU A O 1
ATOM 865 N N . ARG A 1 107 ? 3.697 -8.511 -11.336 1.00 73.94 107 ARG A N 1
ATOM 866 C CA . ARG A 1 107 ? 4.435 -9.768 -11.077 1.00 73.94 107 ARG A CA 1
ATOM 867 C C . ARG A 1 107 ? 5.717 -9.519 -10.257 1.00 73.94 107 ARG A C 1
ATOM 869 O O . ARG A 1 107 ? 5.647 -9.107 -9.107 1.00 73.94 107 ARG A O 1
ATOM 876 N N . TYR A 1 108 ? 6.900 -9.704 -10.849 1.00 64.12 108 TYR A N 1
ATOM 877 C CA . TYR A 1 108 ? 8.202 -9.541 -10.185 1.00 64.12 108 TYR A CA 1
ATOM 878 C C . TYR A 1 108 ? 8.531 -8.103 -9.766 1.00 64.12 108 TYR A C 1
ATOM 880 O O . TYR A 1 108 ? 9.361 -7.902 -8.882 1.00 64.12 108 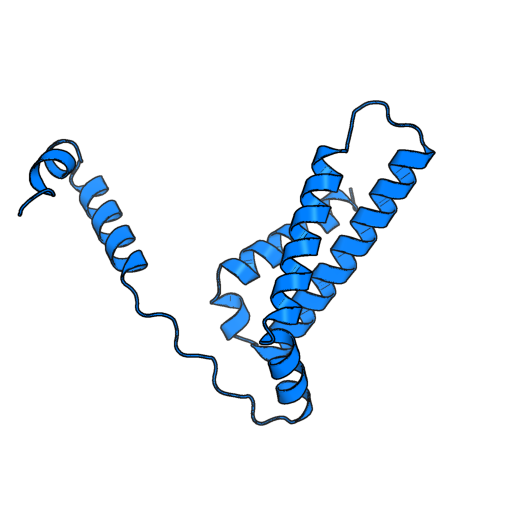TYR A O 1
ATOM 888 N N . HIS A 1 109 ? 7.916 -7.096 -10.392 1.00 66.00 109 HIS A N 1
ATOM 889 C CA . HIS A 1 109 ? 8.129 -5.703 -10.003 1.00 66.00 109 HIS A CA 1
ATOM 890 C C . HIS A 1 109 ? 7.420 -5.345 -8.693 1.00 66.00 109 HIS A C 1
ATOM 892 O O . HIS A 1 109 ? 7.849 -4.400 -8.039 1.00 66.00 109 HIS A O 1
ATOM 898 N N . TYR A 1 110 ? 6.414 -6.125 -8.278 1.00 69.06 110 TYR A N 1
ATOM 899 C CA . TYR A 1 110 ? 5.727 -5.938 -7.000 1.00 69.06 110 TYR A CA 1
ATOM 900 C C . TYR A 1 110 ? 6.704 -6.014 -5.819 1.00 69.06 110 TYR A C 1
ATOM 902 O O . TYR A 1 110 ? 6.806 -5.076 -5.038 1.00 69.06 110 TYR A O 1
ATOM 910 N N . PHE A 1 111 ? 7.512 -7.078 -5.765 1.00 66.56 111 PHE A N 1
ATOM 911 C CA . PHE A 1 111 ? 8.477 -7.324 -4.686 1.00 66.56 111 PHE A CA 1
ATOM 912 C C . PHE A 1 111 ? 9.698 -6.392 -4.699 1.00 66.56 111 PHE A C 1
ATOM 914 O O . PHE A 1 111 ? 10.484 -6.400 -3.756 1.00 66.56 111 PHE A O 1
ATOM 921 N N . LYS A 1 112 ? 9.896 -5.610 -5.768 1.00 69.69 112 LYS A N 1
ATOM 922 C CA . LYS A 1 112 ? 10.989 -4.628 -5.842 1.00 69.69 112 LYS A CA 1
ATOM 923 C C . LYS A 1 112 ? 10.623 -3.283 -5.225 1.00 69.69 112 LYS A C 1
ATOM 925 O O . LYS A 1 112 ? 11.535 -2.527 -4.900 1.00 69.69 112 LYS A O 1
ATOM 930 N N . GLU A 1 113 ? 9.333 -2.980 -5.107 1.00 75.69 113 GLU A N 1
ATOM 931 C CA . GLU A 1 113 ? 8.852 -1.730 -4.533 1.00 75.69 113 GLU A CA 1
ATOM 932 C C . GLU A 1 113 ? 8.629 -1.917 -3.022 1.00 75.69 113 GLU A C 1
ATOM 934 O O . GLU A 1 113 ? 7.688 -2.614 -2.631 1.00 75.69 113 GLU A O 1
ATOM 939 N N . PRO A 1 114 ? 9.472 -1.327 -2.154 1.00 74.19 114 PRO A N 1
ATOM 940 C CA . PRO A 1 114 ? 9.373 -1.520 -0.707 1.00 74.19 114 PRO A CA 1
ATOM 941 C C . PRO A 1 114 ? 8.038 -1.040 -0.129 1.00 74.19 114 PRO A C 1
ATOM 943 O O . PRO A 1 114 ? 7.567 -1.617 0.846 1.00 74.19 114 PRO A O 1
ATOM 946 N N . TRP A 1 115 ? 7.397 -0.041 -0.743 1.00 75.88 115 TRP A N 1
ATOM 947 C CA . TRP A 1 115 ? 6.079 0.435 -0.316 1.00 75.88 115 TRP A CA 1
ATOM 948 C C . TRP A 1 115 ? 4.986 -0.628 -0.456 1.00 75.88 115 TRP A C 1
ATOM 950 O O . TRP A 1 115 ? 4.175 -0.795 0.448 1.00 75.88 115 TRP A O 1
ATOM 960 N N . ASN A 1 116 ? 5.004 -1.406 -1.541 1.00 76.69 116 ASN A N 1
ATOM 961 C CA . ASN A 1 116 ? 4.052 -2.504 -1.733 1.00 76.69 116 ASN A CA 1
ATOM 962 C C . ASN A 1 116 ? 4.339 -3.684 -0.786 1.00 76.69 116 ASN A C 1
ATOM 964 O O . ASN A 1 116 ? 3.431 -4.409 -0.385 1.00 76.69 116 ASN A O 1
ATOM 968 N N . LEU A 1 117 ? 5.610 -3.890 -0.422 1.00 79.00 117 LEU A N 1
ATOM 969 C CA . LEU A 1 117 ? 5.987 -4.895 0.571 1.00 79.00 117 LEU A CA 1
ATOM 970 C C . LEU A 1 117 ? 5.509 -4.502 1.975 1.00 79.00 117 LEU A C 1
ATOM 972 O O . LEU A 1 117 ? 5.035 -5.361 2.710 1.00 79.00 117 LEU A O 1
ATOM 976 N N . PHE A 1 118 ? 5.615 -3.219 2.331 1.00 80.06 118 PHE A N 1
ATOM 977 C CA . PHE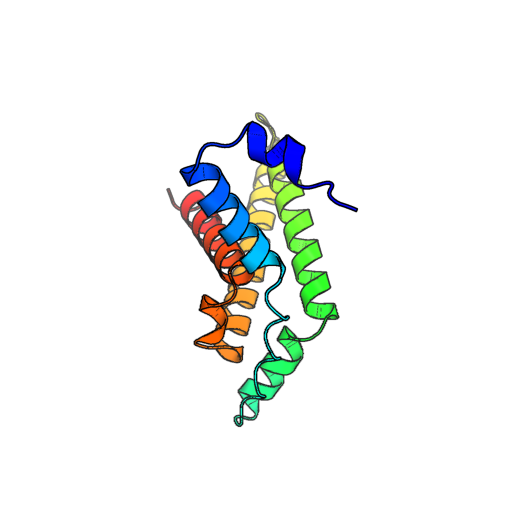 A 1 118 ? 5.101 -2.696 3.595 1.00 80.06 118 PHE A CA 1
ATOM 978 C C . PHE A 1 118 ? 3.593 -2.931 3.724 1.00 80.06 118 PHE A C 1
ATOM 980 O O . PHE A 1 118 ? 3.156 -3.499 4.720 1.00 80.06 118 PHE A O 1
ATOM 987 N N . ASP A 1 119 ? 2.823 -2.578 2.693 1.00 79.38 119 ASP A N 1
ATOM 988 C CA . ASP A 1 119 ? 1.376 -2.807 2.664 1.00 79.38 119 ASP A CA 1
ATOM 989 C C . ASP A 1 119 ? 1.017 -4.299 2.832 1.00 79.38 119 ASP A C 1
ATOM 991 O O . ASP A 1 119 ? 0.222 -4.669 3.695 1.00 79.38 119 ASP A O 1
ATOM 995 N N . PHE A 1 120 ? 1.715 -5.193 2.122 1.00 80.25 120 PHE A N 1
ATOM 996 C CA . PHE A 1 120 ? 1.525 -6.642 2.265 1.00 80.25 120 PHE A CA 1
ATOM 997 C C . PHE A 1 120 ? 1.776 -7.157 3.692 1.00 80.25 120 PHE A C 1
ATOM 999 O O . PHE A 1 120 ? 1.030 -8.000 4.193 1.00 80.25 120 PHE A O 1
ATOM 1006 N N . VAL A 1 121 ? 2.818 -6.653 4.360 1.00 83.00 121 VAL A N 1
ATOM 1007 C CA . VAL A 1 121 ? 3.118 -7.013 5.753 1.00 83.00 121 VAL A CA 1
ATOM 1008 C C . VAL A 1 121 ? 2.014 -6.524 6.687 1.00 83.00 121 VAL A C 1
ATOM 1010 O O . VAL A 1 121 ? 1.598 -7.281 7.560 1.00 83.00 121 VAL A O 1
ATOM 1013 N N . VAL A 1 122 ? 1.506 -5.306 6.486 1.00 80.19 122 VAL A N 1
ATOM 1014 C CA . VAL A 1 122 ? 0.393 -4.764 7.279 1.00 80.19 122 VAL A CA 1
ATOM 1015 C C . VAL A 1 122 ? -0.844 -5.654 7.151 1.00 80.19 122 VAL A C 1
ATOM 1017 O O . VAL A 1 122 ? -1.415 -6.031 8.171 1.00 80.19 122 VAL A O 1
ATOM 1020 N N . VAL A 1 123 ? -1.200 -6.086 5.937 1.00 78.88 123 VAL A N 1
ATOM 1021 C CA . VAL A 1 123 ? -2.326 -7.012 5.717 1.00 78.88 123 VAL A CA 1
ATOM 1022 C C . VAL A 1 123 ? -2.131 -8.335 6.457 1.00 78.88 123 VAL A C 1
ATOM 1024 O O . VAL A 1 123 ? -3.052 -8.807 7.123 1.00 78.88 123 VAL A O 1
ATOM 1027 N N . ILE A 1 124 ? -0.940 -8.936 6.374 1.00 82.00 124 ILE A N 1
ATOM 1028 C CA . ILE A 1 124 ? -0.641 -10.193 7.075 1.00 82.00 124 ILE A CA 1
ATOM 1029 C C . ILE A 1 124 ? -0.754 -10.014 8.588 1.00 82.00 124 ILE A C 1
ATOM 1031 O O . ILE A 1 124 ? -1.370 -10.846 9.249 1.00 82.00 124 ILE A O 1
ATOM 1035 N N . LEU A 1 125 ? -0.193 -8.935 9.139 1.00 81.69 125 LEU A N 1
ATOM 1036 C CA . LEU A 1 125 ? -0.276 -8.648 10.570 1.00 81.69 125 LEU A CA 1
ATOM 1037 C C . LEU A 1 125 ? -1.728 -8.443 11.021 1.00 81.69 125 LEU A C 1
ATOM 1039 O O . LEU A 1 125 ? -2.103 -8.953 12.072 1.00 81.69 125 LEU A O 1
ATOM 1043 N N . SER A 1 126 ? -2.564 -7.777 10.218 1.00 77.44 126 SER A N 1
ATOM 1044 C CA . SER A 1 126 ? -3.996 -7.628 10.504 1.00 77.44 126 SER A CA 1
ATOM 1045 C C . SER A 1 126 ? -4.750 -8.963 10.490 1.00 77.44 126 SER A C 1
ATOM 1047 O O . SER A 1 126 ? -5.628 -9.174 11.322 1.00 77.44 126 SER A O 1
ATOM 1049 N N . ILE A 1 127 ? -4.405 -9.887 9.586 1.00 77.06 127 ILE A N 1
ATOM 1050 C CA . ILE A 1 127 ? -5.009 -11.230 9.539 1.00 77.06 127 ILE A CA 1
ATOM 1051 C C . ILE A 1 127 ? -4.558 -12.075 10.737 1.00 77.06 127 ILE A C 1
ATOM 1053 O O . ILE A 1 127 ? -5.392 -12.708 11.382 1.00 77.06 127 ILE A O 1
ATOM 1057 N N . LEU A 1 128 ? -3.261 -12.060 11.057 1.00 77.81 128 LEU A N 1
ATOM 1058 C CA . LEU A 1 128 ? -2.698 -12.779 12.204 1.00 77.81 128 LEU A CA 1
ATOM 1059 C C . LEU A 1 128 ? -3.215 -12.236 13.540 1.00 77.81 128 LEU A C 1
ATOM 1061 O O . LEU A 1 128 ? -3.429 -13.003 14.463 1.00 77.81 128 LEU A O 1
ATOM 1065 N N . GLY A 1 129 ? -3.458 -10.929 13.649 1.00 72.19 129 GLY A N 1
ATOM 1066 C CA . GLY A 1 129 ? -4.081 -10.350 14.841 1.00 72.19 129 GLY A CA 1
ATOM 1067 C C . GLY A 1 129 ? -5.539 -10.782 15.034 1.00 72.19 129 GLY A C 1
ATOM 1068 O O . GLY A 1 129 ? -6.025 -10.786 16.160 1.00 72.19 129 GLY A O 1
ATOM 1069 N N . LYS A 1 130 ? -6.235 -11.157 13.951 1.00 66.19 130 LYS A N 1
ATOM 1070 C CA . LYS A 1 130 ? -7.638 -11.597 13.988 1.00 66.19 130 LYS A CA 1
ATOM 1071 C C . LYS A 1 130 ? -7.798 -13.106 14.222 1.00 66.19 130 LYS A C 1
ATOM 1073 O O . LYS A 1 130 ? -8.815 -13.517 14.774 1.00 66.19 130 LYS A O 1
ATOM 1078 N N . PHE A 1 131 ? -6.830 -13.923 13.808 1.00 57.75 131 PHE A N 1
ATOM 1079 C CA . PHE A 1 131 ? -6.797 -15.364 14.077 1.00 57.75 131 PHE A CA 1
ATOM 1080 C C . PHE A 1 131 ? -5.779 -15.662 15.193 1.00 57.75 131 PHE A C 1
ATOM 1082 O O . PHE A 1 131 ? -4.589 -15.727 14.887 1.00 57.75 131 PHE A O 1
ATOM 1089 N N . PRO A 1 132 ? -6.219 -15.802 16.461 1.00 50.47 132 PRO A N 1
ATOM 1090 C CA . PRO A 1 132 ? -5.342 -16.181 17.569 1.00 50.47 132 PRO A CA 1
ATOM 1091 C C . PRO A 1 132 ? -4.778 -17.603 17.428 1.00 50.47 132 PRO A C 1
ATOM 1093 O O . PRO A 1 132 ? -5.434 -18.453 16.777 1.00 50.47 132 PRO A O 1
#